Protein AF-A0A1J5FKC4-F1 (afdb_monomer_lite)

Secondary structure (DSSP, 8-state):
---------------------------------------------------------HHHHHHHHHHHHHHHHHHHHHHHHHHHHHHHHHHHHHHHHHHHHHHHHHHHHHHHTTS--PPPPPPSSPPPPTTS-HHHHHHHHHHHHHHHHHHHHHHHHHHHHH-

Radius of gyration: 45.99 Å; chains: 1; bounding box: 84×51×132 Å

Sequence (163 aa):
MFVSSYNTYISTNSQNRGIKERSSERRRDSSFKSSPYLPQETPQNKSLNLPIDYVINSKSFGNKLEIDRQEQELQNHKEGELSKSKELTKEFKSNNTLKSAELAYKEGSSIFALLRKSHPAIDQTPTIDKNLPNETQELQEQNMRHIMVNTYLSNDKYYQITA

pLDDT: mean 70.66, std 18.17, range [36.75, 94.56]

Structure (mmCIF, N/CA/C/O backbone):
data_AF-A0A1J5FKC4-F1
#
_entry.id   AF-A0A1J5FKC4-F1
#
loop_
_atom_site.group_PDB
_atom_site.id
_atom_site.type_symbol
_atom_site.label_atom_id
_atom_site.label_alt_id
_atom_site.label_comp_id
_atom_site.label_asym_id
_atom_site.label_entity_id
_atom_site.label_seq_id
_atom_site.pdbx_PDB_ins_code
_atom_site.Cartn_x
_atom_site.Cartn_y
_atom_site.Cartn_z
_atom_site.occupancy
_atom_site.B_iso_or_equiv
_atom_site.auth_seq_id
_atom_site.auth_comp_id
_atom_site.auth_asym_id
_atom_site.auth_atom_id
_atom_site.pdbx_PDB_model_num
ATOM 1 N N . MET A 1 1 ? -50.634 4.724 43.809 1.00 45.69 1 MET A N 1
ATOM 2 C CA . MET A 1 1 ? -49.499 5.010 42.906 1.00 45.69 1 MET A CA 1
ATOM 3 C C . MET A 1 1 ? -48.524 5.882 43.671 1.00 45.69 1 MET A C 1
ATOM 5 O O . MET A 1 1 ? -48.901 6.986 44.033 1.00 45.69 1 MET A O 1
ATOM 9 N N . PHE A 1 2 ? -47.333 5.376 43.988 1.00 50.00 2 PHE A N 1
ATOM 10 C CA . PHE A 1 2 ? -46.294 6.151 44.668 1.00 50.00 2 PHE A CA 1
ATOM 11 C C . PHE A 1 2 ? -45.194 6.456 43.655 1.00 50.00 2 PHE A C 1
ATOM 13 O O . PHE A 1 2 ? -44.599 5.539 43.096 1.00 50.00 2 PHE A O 1
ATOM 20 N N . VAL A 1 3 ? -44.985 7.742 43.375 1.00 48.97 3 VAL A N 1
ATOM 21 C CA . VAL A 1 3 ? -43.899 8.230 42.523 1.00 48.97 3 VAL A CA 1
ATOM 22 C C . VAL A 1 3 ? -42.784 8.679 43.457 1.00 48.97 3 VAL A C 1
ATOM 24 O O . VAL A 1 3 ? -42.896 9.717 44.103 1.00 48.97 3 VAL A O 1
ATOM 27 N N . SER A 1 4 ? -41.729 7.876 43.564 1.00 56.59 4 SER A N 1
ATOM 28 C CA . SER A 1 4 ? -40.522 8.249 44.302 1.00 56.59 4 SER A CA 1
ATOM 29 C C . SER A 1 4 ? -39.570 8.974 43.356 1.00 56.59 4 SER A C 1
ATOM 31 O O . SER A 1 4 ? -38.919 8.351 42.520 1.00 56.59 4 SER A O 1
ATOM 33 N N . SER A 1 5 ? -39.497 10.298 43.465 1.00 58.12 5 SER A N 1
ATOM 34 C CA . SER A 1 5 ? -38.466 11.101 42.807 1.00 58.12 5 SER A CA 1
ATOM 35 C C . SER A 1 5 ? -37.174 11.036 43.624 1.00 58.12 5 SER A C 1
ATOM 37 O O . SER A 1 5 ? -37.123 11.540 44.747 1.00 58.12 5 SER A O 1
ATOM 39 N N . TYR A 1 6 ? -36.125 10.424 43.076 1.00 63.53 6 TYR A N 1
ATOM 40 C CA . TYR A 1 6 ? -34.784 10.510 43.651 1.00 63.53 6 TYR A CA 1
ATOM 41 C C . TYR A 1 6 ? -34.194 11.891 43.342 1.00 63.53 6 TYR A C 1
ATOM 43 O O . TYR A 1 6 ? -34.038 12.257 42.179 1.00 63.53 6 TYR A O 1
ATOM 51 N N . ASN A 1 7 ? -33.858 12.654 44.383 1.00 56.59 7 ASN A N 1
ATOM 52 C CA . ASN A 1 7 ? -33.065 13.873 44.246 1.00 56.59 7 ASN A CA 1
ATOM 53 C C . ASN A 1 7 ? -31.602 13.481 44.008 1.00 56.59 7 ASN A C 1
ATOM 55 O O . ASN A 1 7 ? -30.899 13.075 44.932 1.00 56.59 7 ASN A O 1
ATOM 59 N N . THR A 1 8 ? -31.133 13.592 42.768 1.00 58.38 8 THR A N 1
ATOM 60 C CA . THR A 1 8 ? -29.708 13.481 42.446 1.00 58.38 8 THR A CA 1
ATOM 61 C C . THR A 1 8 ? -29.012 14.775 42.862 1.00 58.38 8 THR A C 1
ATOM 63 O O . THR A 1 8 ? -29.205 15.822 42.245 1.00 58.38 8 THR A O 1
ATOM 66 N N . TYR A 1 9 ? -28.186 14.721 43.907 1.00 56.78 9 TYR A N 1
ATOM 67 C CA . TYR A 1 9 ? -27.270 15.814 44.228 1.00 56.78 9 TYR A CA 1
ATOM 68 C C . TYR A 1 9 ? -26.179 15.876 43.154 1.00 56.78 9 TYR A C 1
ATOM 70 O O . TYR A 1 9 ? -25.278 15.039 43.117 1.00 56.78 9 TYR A O 1
ATOM 78 N N . ILE A 1 10 ? -26.258 16.863 42.262 1.00 50.69 10 ILE A N 1
ATOM 79 C CA . ILE A 1 10 ? -25.180 17.161 41.317 1.00 50.69 10 ILE A CA 1
ATOM 80 C C . ILE A 1 10 ? -24.142 18.010 42.059 1.00 50.69 10 ILE A C 1
ATOM 82 O O . ILE A 1 10 ? -24.330 19.206 42.262 1.00 50.69 10 ILE A O 1
ATOM 86 N N . SER A 1 11 ? -23.035 17.390 42.467 1.00 52.59 11 SER A N 1
ATOM 87 C CA . SER A 1 11 ? -21.836 18.115 42.898 1.00 52.59 11 SER A CA 1
ATOM 88 C C . SER A 1 11 ? -21.093 18.615 41.658 1.00 52.59 11 SER A C 1
ATOM 90 O O . SER A 1 11 ? -20.361 17.863 41.015 1.00 52.59 11 SER A O 1
ATOM 92 N N . THR A 1 12 ? -21.302 19.875 41.267 1.00 52.91 12 THR A N 1
ATOM 93 C CA . THR A 1 12 ? -20.472 20.516 40.239 1.00 52.91 12 THR A CA 1
ATOM 94 C C . THR A 1 12 ? -19.271 21.183 40.901 1.00 52.91 12 THR A C 1
ATOM 96 O O . THR A 1 12 ? -19.374 22.295 41.418 1.00 52.91 12 THR A O 1
ATOM 99 N N . ASN A 1 13 ? -18.112 20.522 40.862 1.00 47.94 13 ASN A N 1
ATOM 100 C CA . ASN A 1 13 ? -16.832 21.148 41.180 1.00 47.94 13 ASN A CA 1
ATOM 101 C C . ASN A 1 13 ? -16.460 22.129 40.052 1.00 47.94 13 ASN A C 1
ATOM 103 O O . ASN A 1 13 ? -15.802 21.768 39.077 1.00 47.94 13 ASN A O 1
ATOM 107 N N . SER A 1 14 ? -16.945 23.368 40.136 1.00 57.75 14 SER A N 1
ATOM 108 C CA . SER A 1 14 ? -16.627 24.431 39.183 1.00 57.75 14 SER A CA 1
ATOM 109 C C . SER A 1 14 ? -15.358 25.176 39.604 1.00 57.75 14 SER A C 1
ATOM 111 O O . SER A 1 14 ? -15.405 26.346 39.976 1.00 57.75 14 SER A O 1
ATOM 113 N N . GLN A 1 15 ? -14.210 24.508 39.521 1.00 55.91 15 GLN A N 1
ATOM 114 C CA . GLN A 1 15 ? -12.903 25.169 39.501 1.00 55.91 15 GLN A CA 1
ATOM 115 C C . GLN A 1 15 ? -12.105 24.710 38.281 1.00 55.91 15 GLN A C 1
ATOM 117 O O . GLN A 1 15 ? -11.160 23.941 38.385 1.00 55.91 15 GLN A O 1
ATOM 122 N N . ASN A 1 16 ? -12.515 25.176 37.099 1.00 50.19 16 ASN A N 1
ATOM 123 C CA . ASN A 1 16 ? -11.580 25.453 36.007 1.00 50.19 16 ASN A CA 1
ATOM 124 C C . ASN A 1 16 ? -12.265 26.263 34.896 1.00 50.19 16 ASN A C 1
ATOM 126 O O . ASN A 1 16 ? -12.658 25.755 33.848 1.00 50.19 16 ASN A O 1
ATOM 130 N N . ARG A 1 17 ? -12.424 27.564 35.144 1.00 46.72 17 ARG A N 1
ATOM 131 C CA . ARG A 1 17 ? -12.552 28.577 34.091 1.00 46.72 17 ARG A CA 1
ATOM 132 C C . ARG A 1 17 ? -11.505 29.644 34.377 1.00 46.72 17 ARG A C 1
ATOM 134 O O . ARG A 1 17 ? -11.716 30.510 35.213 1.00 46.72 17 ARG A O 1
ATOM 141 N N . GLY A 1 18 ? -10.363 29.525 33.710 1.00 42.44 18 GLY A N 1
ATOM 142 C CA . GLY A 1 18 ? -9.228 30.428 33.862 1.00 42.44 18 GLY A CA 1
ATOM 143 C C . GLY A 1 18 ? -8.202 30.198 32.759 1.00 42.44 18 GLY A C 1
ATOM 144 O O . GLY A 1 18 ? -7.307 29.380 32.902 1.00 42.44 18 GLY A O 1
ATOM 145 N N . ILE A 1 19 ? -8.451 30.850 31.625 1.00 43.03 19 ILE A N 1
ATOM 146 C CA . ILE A 1 19 ? -7.513 31.445 30.658 1.00 43.03 19 ILE A CA 1
ATOM 147 C C . ILE A 1 19 ? -6.058 30.924 30.704 1.00 43.03 19 ILE A C 1
ATOM 149 O O . ILE A 1 19 ? -5.313 31.154 31.652 1.00 43.03 19 ILE A O 1
ATOM 153 N N . LYS A 1 20 ? -5.633 30.301 29.596 1.00 45.84 20 LYS A N 1
ATOM 154 C CA . LYS A 1 20 ? -4.223 30.059 29.262 1.00 45.84 20 LYS A CA 1
ATOM 155 C C . LYS A 1 20 ? -3.523 31.390 28.975 1.00 45.84 20 LYS A C 1
ATOM 157 O O . LYS A 1 20 ? -3.691 31.904 27.877 1.00 45.84 20 LYS A O 1
ATOM 162 N N . GLU A 1 21 ? -2.659 31.856 29.873 1.00 41.91 21 GLU A N 1
ATOM 163 C CA . GLU A 1 21 ? -1.548 32.755 29.535 1.00 41.91 21 GLU A CA 1
ATOM 164 C C . GLU A 1 21 ? -0.287 32.441 30.367 1.00 41.91 21 GLU A C 1
ATOM 166 O O . GLU A 1 21 ? -0.307 32.405 31.591 1.00 41.91 21 GLU A O 1
ATOM 171 N N . ARG A 1 22 ? 0.792 32.160 29.624 1.00 37.22 22 ARG A N 1
ATOM 172 C CA . ARG A 1 22 ? 2.223 32.451 29.851 1.00 37.22 22 ARG A CA 1
ATOM 173 C C . ARG A 1 22 ? 2.850 32.318 31.258 1.00 37.22 22 ARG A C 1
ATOM 175 O O . ARG A 1 22 ? 2.669 33.144 32.136 1.00 37.22 22 ARG A O 1
ATOM 182 N N . SER A 1 23 ? 3.748 31.328 31.346 1.00 40.06 23 SER A N 1
ATOM 183 C CA . SER A 1 23 ? 5.121 31.382 31.898 1.00 40.06 23 SER A CA 1
ATOM 184 C C . SER A 1 23 ? 5.434 32.298 33.095 1.00 40.06 23 SER A C 1
ATOM 186 O O . SER A 1 23 ? 5.603 33.495 32.902 1.00 40.06 23 SER A O 1
ATOM 188 N N . SER A 1 24 ? 5.734 31.697 34.256 1.00 37.66 24 SER A N 1
ATOM 189 C CA . SER A 1 24 ? 7.036 31.811 34.956 1.00 37.66 24 SER A CA 1
ATOM 190 C C . SER A 1 24 ? 6.985 31.182 36.360 1.00 37.66 24 SER A C 1
ATOM 192 O O . SER A 1 24 ? 6.165 31.555 37.188 1.00 37.66 24 SER A O 1
ATOM 194 N N . GLU A 1 25 ? 7.879 30.220 36.595 1.00 39.28 25 GLU A N 1
ATOM 195 C CA . GLU A 1 25 ? 8.725 30.055 37.789 1.00 39.28 25 GLU A CA 1
ATOM 196 C C . GLU A 1 25 ? 8.258 30.618 39.157 1.00 39.28 25 GLU A C 1
ATOM 198 O O . GLU A 1 25 ? 8.293 31.821 39.393 1.00 39.28 25 GLU A O 1
ATOM 203 N N . ARG A 1 26 ? 8.001 29.734 40.134 1.00 36.75 26 ARG A N 1
ATOM 204 C CA . ARG A 1 26 ? 8.846 29.509 41.337 1.00 36.75 26 ARG A CA 1
ATOM 205 C C . ARG A 1 26 ? 8.079 28.788 42.449 1.00 36.75 26 ARG A C 1
ATOM 207 O O . ARG A 1 26 ? 6.966 29.139 42.822 1.00 36.75 26 ARG A O 1
ATOM 214 N N . ARG A 1 27 ? 8.765 27.787 43.002 1.00 43.53 27 ARG A N 1
ATOM 215 C CA . ARG A 1 27 ? 8.428 27.009 44.197 1.00 43.53 27 ARG A CA 1
ATOM 216 C C . ARG A 1 27 ? 8.131 27.915 45.396 1.00 43.53 27 ARG A C 1
ATOM 218 O O . ARG A 1 27 ? 8.957 28.773 45.703 1.00 43.53 27 ARG A O 1
ATOM 225 N N . ARG A 1 28 ? 7.054 27.623 46.131 1.00 41.88 28 ARG A N 1
ATOM 226 C CA . ARG A 1 28 ? 7.012 27.726 47.598 1.00 41.88 28 ARG A CA 1
ATOM 227 C C . ARG A 1 28 ? 6.131 26.630 48.177 1.00 41.88 28 ARG A C 1
ATOM 229 O O . ARG A 1 28 ? 5.028 26.378 47.703 1.00 41.88 28 ARG A O 1
ATOM 236 N N . ASP A 1 29 ? 6.691 26.003 49.195 1.00 42.78 29 ASP A N 1
ATOM 237 C CA . ASP A 1 29 ? 6.103 25.004 50.063 1.00 42.78 29 ASP A CA 1
ATOM 238 C C . ASP A 1 29 ? 4.786 25.476 50.685 1.00 42.78 29 ASP A C 1
ATOM 240 O O . ASP A 1 29 ? 4.687 26.592 51.192 1.00 42.78 29 ASP A O 1
ATOM 244 N N . SER A 1 30 ? 3.798 24.587 50.747 1.00 43.19 30 SER A N 1
ATOM 245 C CA . SER A 1 30 ? 2.912 24.528 51.909 1.00 43.19 30 SER A CA 1
ATOM 246 C C . SER A 1 30 ? 2.376 23.106 52.063 1.00 43.19 30 SER A C 1
ATOM 248 O O . SER A 1 30 ? 1.497 22.637 51.347 1.00 43.19 30 SER A O 1
ATOM 250 N N . SER A 1 31 ? 2.989 22.387 53.001 1.00 41.00 31 SER A N 1
ATOM 251 C CA . SER A 1 31 ? 2.487 21.130 53.540 1.00 41.00 31 SER A CA 1
ATOM 252 C C . SER A 1 31 ? 1.158 21.415 54.241 1.00 41.00 31 SER A C 1
ATOM 254 O O . SER A 1 31 ? 1.130 22.003 55.322 1.00 41.00 31 SER A O 1
ATOM 256 N N . PHE A 1 32 ? 0.047 21.038 53.610 1.00 40.28 32 PHE A N 1
ATOM 257 C CA . PHE A 1 32 ? -1.271 21.110 54.227 1.00 40.28 32 PHE A CA 1
ATOM 258 C C . PHE A 1 32 ? -1.418 19.920 55.185 1.00 40.28 32 PHE A C 1
ATOM 260 O O . PHE A 1 32 ? -1.787 18.816 54.791 1.00 40.28 32 PHE A O 1
ATOM 267 N N . LYS A 1 33 ? -1.057 20.125 56.456 1.00 49.72 33 LYS A N 1
ATOM 268 C CA . LYS A 1 33 ? -1.350 19.179 57.538 1.00 49.72 33 LYS A CA 1
ATOM 269 C C . LYS A 1 33 ? -2.826 19.305 57.917 1.00 49.72 33 LYS A C 1
ATOM 271 O O . LYS A 1 33 ? -3.186 20.185 58.690 1.00 49.72 33 LYS A O 1
ATOM 276 N N . SER A 1 34 ? -3.674 18.417 57.408 1.00 45.75 34 SER A N 1
ATOM 277 C CA . SER A 1 34 ? -5.025 18.219 57.938 1.00 45.75 34 SER A CA 1
ATOM 278 C C . SER A 1 34 ? -4.999 17.126 59.012 1.00 45.75 34 SER A C 1
ATOM 280 O O . SER A 1 34 ? -4.999 15.939 58.697 1.00 45.75 34 SER A O 1
ATOM 282 N N . SER A 1 35 ? -4.961 17.531 60.282 1.00 45.81 35 SER A N 1
ATOM 283 C CA . SER A 1 35 ? -5.442 16.710 61.402 1.00 45.81 35 SER A CA 1
ATOM 284 C C . SER A 1 35 ? -6.876 17.151 61.700 1.00 45.81 35 SER A C 1
ATOM 286 O O . SER A 1 35 ? -7.123 18.358 61.760 1.00 45.81 35 SER A O 1
ATOM 288 N N . PRO A 1 36 ? -7.825 16.209 61.820 1.00 46.38 36 PRO A N 1
ATOM 289 C CA . PRO A 1 36 ? -8.286 15.881 63.165 1.00 46.38 36 PRO A CA 1
ATOM 290 C C . PRO A 1 36 ? -8.590 14.383 63.303 1.00 46.38 36 PRO A C 1
ATOM 292 O O . PRO A 1 36 ? -9.627 13.901 62.855 1.00 46.38 36 PRO A O 1
ATOM 295 N N . TYR A 1 37 ? -7.707 13.641 63.967 1.00 44.06 37 TYR A N 1
ATOM 296 C CA . TYR A 1 37 ? -8.074 12.340 64.524 1.00 44.06 37 TYR A CA 1
ATOM 297 C C . TYR A 1 37 ? -8.560 12.584 65.957 1.00 44.06 37 TYR A C 1
ATOM 299 O O . TYR A 1 37 ? -7.749 12.773 66.861 1.00 44.06 37 TYR A O 1
ATOM 307 N N . LEU A 1 38 ? -9.878 12.649 66.166 1.00 52.62 38 LEU A N 1
ATOM 308 C CA . LEU A 1 38 ? -10.442 12.432 67.499 1.00 52.62 38 LEU A CA 1
ATOM 309 C C . LEU A 1 38 ? -10.427 10.918 67.757 1.00 52.62 38 LEU A C 1
ATOM 311 O O . LEU A 1 38 ? -11.022 10.181 66.968 1.00 52.62 38 LEU A O 1
ATOM 315 N N . PRO A 1 39 ? -9.804 10.421 68.837 1.00 47.44 39 PRO A N 1
ATOM 316 C CA . PRO A 1 39 ? -10.059 9.066 69.290 1.00 47.44 39 PRO A CA 1
ATOM 317 C C . PRO A 1 39 ? -11.485 9.023 69.843 1.00 47.44 39 PRO A C 1
ATOM 319 O O . PRO A 1 39 ? -11.813 9.680 70.828 1.00 47.44 39 PRO A O 1
ATOM 322 N N . GLN A 1 40 ? -12.344 8.264 69.176 1.00 45.00 40 GLN A N 1
ATOM 323 C CA . GLN A 1 40 ? -13.657 7.906 69.6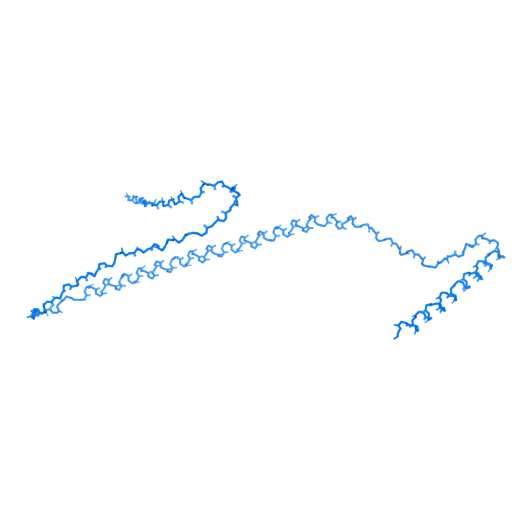82 1.00 45.00 40 GLN A CA 1
ATOM 324 C C . GLN A 1 40 ? -13.439 6.907 70.827 1.00 45.00 40 GLN A C 1
ATOM 326 O O . GLN A 1 40 ? -13.098 5.750 70.586 1.00 45.00 40 GLN A O 1
ATOM 331 N N . GLU A 1 41 ? -13.566 7.359 72.076 1.00 47.59 41 GLU A N 1
ATOM 332 C CA . GLU A 1 41 ? -13.595 6.456 73.226 1.00 47.59 41 GLU A CA 1
ATOM 333 C C . GLU A 1 41 ? -14.799 5.520 73.078 1.00 47.59 41 GLU A C 1
ATOM 335 O O . GLU A 1 41 ? -15.958 5.935 73.113 1.00 47.59 41 GLU A O 1
ATOM 340 N N . THR A 1 42 ? -14.531 4.234 72.873 1.00 50.59 42 THR A N 1
ATOM 341 C CA . THR A 1 42 ? -15.549 3.193 72.987 1.00 50.59 42 THR A CA 1
ATOM 342 C C . THR A 1 42 ? -15.938 3.066 74.460 1.00 50.59 42 THR A C 1
ATOM 344 O O . THR A 1 42 ? -15.043 2.828 75.279 1.00 50.59 42 THR A O 1
ATOM 347 N N . PRO A 1 43 ? -17.223 3.159 74.842 1.00 47.31 43 PRO A N 1
ATOM 348 C CA . PRO A 1 43 ? -17.609 2.848 76.207 1.00 47.31 43 PRO A CA 1
ATOM 349 C C . PRO A 1 43 ? -17.326 1.365 76.466 1.00 47.31 43 PRO A C 1
ATOM 351 O O . PRO A 1 43 ? -17.885 0.482 75.812 1.00 47.31 43 PRO A O 1
ATOM 354 N N . GLN A 1 44 ? -16.436 1.085 77.420 1.00 46.47 44 GLN A N 1
ATOM 355 C CA . GLN A 1 44 ? -16.293 -0.250 77.985 1.00 46.47 44 GLN A CA 1
ATOM 356 C C . GLN A 1 44 ? -17.607 -0.613 78.681 1.00 46.47 44 GLN A C 1
ATOM 358 O O . GLN A 1 44 ? -17.906 -0.146 79.782 1.00 46.47 44 GLN A O 1
ATOM 363 N N . ASN A 1 45 ? -18.408 -1.443 78.020 1.00 45.66 45 ASN A N 1
ATOM 364 C CA . ASN A 1 45 ? -19.586 -2.045 78.619 1.00 45.66 45 ASN A CA 1
ATOM 365 C C . ASN A 1 45 ? -19.133 -2.959 79.760 1.00 45.66 45 ASN A C 1
ATOM 367 O O . ASN A 1 45 ? -18.547 -4.017 79.533 1.00 45.66 45 ASN A O 1
ATOM 371 N N . LYS A 1 46 ? -19.410 -2.547 81.000 1.00 49.97 46 LYS A N 1
ATOM 372 C CA . LYS A 1 46 ? -19.367 -3.434 82.163 1.00 49.97 46 LYS A CA 1
ATOM 373 C C . LYS A 1 46 ? -20.297 -4.613 81.873 1.00 49.97 46 LYS A C 1
ATOM 375 O O . LYS A 1 46 ? -21.499 -4.413 81.703 1.00 49.97 46 LYS A O 1
ATOM 380 N N . SER A 1 47 ? -19.755 -5.827 81.810 1.00 54.28 47 SER A N 1
ATOM 381 C CA . SER A 1 47 ? -20.545 -7.049 81.679 1.00 54.28 47 SER A CA 1
ATOM 382 C C . SER A 1 47 ? -21.299 -7.305 82.985 1.00 54.28 47 SER A C 1
ATOM 384 O O . SER A 1 47 ? -20.816 -7.988 83.888 1.00 54.28 47 SER A O 1
ATOM 386 N N . LEU A 1 48 ? -22.485 -6.715 83.103 1.00 57.12 48 LEU A N 1
ATOM 387 C CA . LEU A 1 48 ? -23.505 -7.188 84.027 1.00 57.12 48 LEU A CA 1
ATOM 388 C C . LEU A 1 48 ? -23.923 -8.585 83.552 1.00 57.12 48 LEU A C 1
ATOM 390 O O . LEU A 1 48 ? -24.551 -8.723 82.504 1.00 57.12 48 LEU A O 1
ATOM 394 N N . ASN A 1 49 ? -23.532 -9.609 84.314 1.00 60.28 49 ASN A N 1
ATOM 395 C CA . ASN A 1 49 ? -24.030 -10.980 84.196 1.00 60.28 49 ASN A CA 1
ATOM 396 C C . ASN A 1 49 ? -25.526 -10.994 84.535 1.00 60.28 49 ASN A C 1
ATOM 398 O O . ASN A 1 49 ? -25.929 -11.298 85.655 1.00 60.28 49 ASN A O 1
ATOM 402 N N . LEU A 1 50 ? -26.349 -10.615 83.566 1.00 57.22 50 LEU A N 1
ATOM 403 C CA . LEU A 1 50 ? -27.768 -10.926 83.557 1.00 57.22 50 LEU A CA 1
ATOM 404 C C . LEU A 1 50 ? -27.923 -12.271 82.836 1.00 57.22 50 LEU A C 1
ATOM 406 O O . LEU A 1 50 ? -27.229 -12.491 81.839 1.00 57.22 50 LEU A O 1
ATOM 410 N N . PRO A 1 51 ? -28.789 -13.182 83.312 1.00 53.25 51 PRO A N 1
ATOM 411 C CA . PRO A 1 51 ? -29.106 -14.388 82.568 1.00 53.25 51 PRO A CA 1
ATOM 412 C C . PRO A 1 51 ? -29.800 -13.953 81.274 1.00 53.25 51 PRO A C 1
ATOM 414 O O . PRO A 1 51 ? -30.953 -13.531 81.275 1.00 53.25 51 PRO A O 1
ATOM 417 N N . ILE A 1 52 ? -29.049 -13.954 80.175 1.00 53.44 52 ILE A N 1
ATOM 418 C CA . ILE A 1 52 ? -29.583 -13.695 78.843 1.00 53.44 52 ILE A CA 1
ATOM 419 C C . ILE A 1 52 ? -30.402 -14.934 78.486 1.00 53.44 52 ILE A C 1
ATOM 421 O O . ILE A 1 52 ? -29.842 -15.978 78.157 1.00 53.44 52 ILE A O 1
ATOM 425 N N . ASP A 1 53 ? -31.725 -14.834 78.587 1.00 52.12 53 ASP A N 1
ATOM 426 C CA . ASP A 1 53 ? -32.630 -15.850 78.059 1.00 52.12 53 ASP A CA 1
ATOM 427 C C . ASP A 1 53 ? -32.483 -15.894 76.529 1.00 52.12 53 ASP A C 1
ATOM 429 O O . ASP A 1 53 ? -32.928 -15.005 75.800 1.00 52.12 53 ASP A O 1
ATOM 433 N N . TYR A 1 54 ? -31.827 -16.944 76.028 1.00 56.34 54 TYR A N 1
ATOM 434 C CA . TYR A 1 54 ? -31.525 -17.202 74.613 1.00 56.34 54 TYR A CA 1
ATOM 435 C C . TYR A 1 54 ? -32.761 -17.578 73.768 1.00 56.34 54 TYR A C 1
ATOM 437 O O . TYR A 1 54 ? -32.712 -18.497 72.954 1.00 56.34 54 TYR A O 1
ATOM 445 N N . VAL A 1 55 ? -33.891 -16.888 73.924 1.00 55.81 55 VAL A N 1
ATOM 446 C CA . VAL A 1 55 ? -35.143 -17.252 73.226 1.00 55.81 55 VAL A CA 1
ATOM 447 C C . VAL A 1 55 ? -35.397 -16.408 71.964 1.00 55.81 55 VAL A C 1
ATOM 449 O O . VAL A 1 55 ? -36.399 -16.582 71.276 1.00 55.81 55 VAL A O 1
ATOM 452 N N . ILE A 1 56 ? -34.475 -15.529 71.561 1.00 53.56 56 ILE A N 1
ATOM 453 C CA . ILE A 1 56 ? -34.696 -14.615 70.426 1.00 53.56 56 ILE A CA 1
ATOM 454 C C . ILE A 1 56 ? -33.560 -14.726 69.401 1.00 53.56 56 ILE A C 1
ATOM 456 O O . ILE A 1 56 ? -32.644 -13.912 69.406 1.00 53.56 56 ILE A O 1
ATOM 460 N N . ASN A 1 57 ? -33.596 -15.715 68.496 1.00 54.06 57 ASN A N 1
ATOM 461 C CA . ASN A 1 57 ? -32.757 -15.643 67.281 1.00 54.06 57 ASN A CA 1
ATOM 462 C C . ASN A 1 57 ? -33.269 -16.406 66.037 1.00 54.06 57 ASN A C 1
ATOM 464 O O . ASN A 1 57 ? -32.615 -16.389 64.998 1.00 54.06 57 ASN A O 1
ATOM 468 N N . SER A 1 58 ? -34.430 -17.070 66.076 1.00 59.00 58 SER A N 1
ATOM 469 C CA . SER A 1 58 ? -34.927 -17.800 64.893 1.00 59.00 58 SER A CA 1
ATOM 470 C C . SER A 1 58 ? -35.480 -16.873 63.800 1.00 59.00 58 SER A C 1
ATOM 472 O O . SER A 1 58 ? -35.335 -17.161 62.615 1.00 59.00 58 SER A O 1
ATOM 474 N N . LYS A 1 59 ? -36.067 -15.725 64.172 1.00 60.97 59 LYS A N 1
ATOM 475 C CA . LYS A 1 59 ? -36.643 -14.761 63.211 1.00 60.97 59 LYS A CA 1
ATOM 476 C C . LYS A 1 59 ? -35.594 -13.887 62.515 1.00 60.97 59 LYS A C 1
ATOM 478 O O . LYS A 1 59 ? -35.727 -13.594 61.333 1.00 60.97 59 LYS A O 1
ATOM 483 N N . SER A 1 60 ? -34.537 -13.495 63.219 1.00 64.88 60 SER A N 1
ATOM 484 C CA . SER A 1 60 ? -33.418 -12.704 62.679 1.00 64.88 60 SER A CA 1
ATOM 485 C C . SER A 1 60 ? -32.623 -13.467 61.619 1.00 64.88 60 SER A C 1
ATOM 487 O O . SER A 1 60 ? -32.197 -12.865 60.636 1.00 64.88 60 SER A O 1
ATOM 489 N N . PHE A 1 61 ? -32.470 -14.786 61.771 1.00 70.00 61 PHE A N 1
ATOM 490 C CA . PHE A 1 61 ? -31.819 -15.623 60.762 1.00 70.00 61 PHE A CA 1
ATOM 491 C C . PHE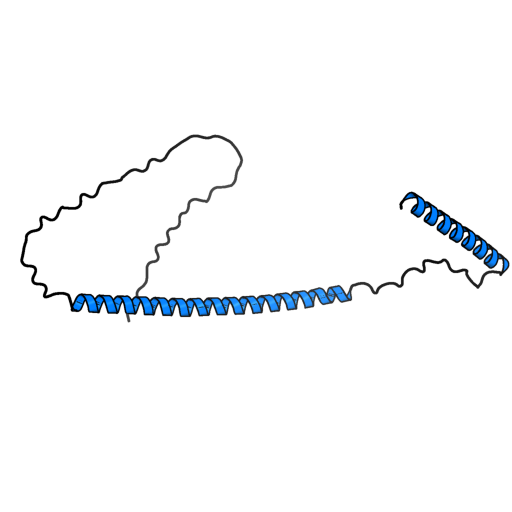 A 1 61 ? -32.639 -15.718 59.467 1.00 70.00 61 PHE A C 1
ATOM 493 O O . PHE A 1 61 ? -32.085 -15.552 58.384 1.00 70.00 61 PHE A O 1
ATOM 500 N N . GLY A 1 62 ? -33.962 -15.900 59.571 1.00 77.62 62 GLY A N 1
ATOM 501 C CA . GLY A 1 62 ? -34.857 -15.894 58.407 1.00 77.62 62 GLY A CA 1
ATOM 502 C C . GLY A 1 62 ? -34.854 -14.553 57.670 1.00 77.62 62 GLY A C 1
ATOM 503 O O . GLY A 1 62 ? -34.759 -14.522 56.447 1.00 77.62 62 GLY A O 1
ATOM 504 N N . ASN A 1 63 ? -34.855 -13.442 58.413 1.00 80.06 63 ASN A N 1
ATOM 505 C CA . ASN A 1 63 ? -34.765 -12.107 57.819 1.00 80.06 63 ASN A CA 1
ATOM 506 C C . ASN A 1 63 ? -33.439 -11.891 57.081 1.00 80.06 63 ASN A C 1
ATOM 508 O O . ASN A 1 63 ? -33.434 -11.301 56.007 1.00 80.06 63 ASN A O 1
ATOM 512 N N . LYS A 1 64 ? -32.320 -12.375 57.632 1.00 84.00 64 LYS A N 1
ATOM 513 C CA . LYS A 1 64 ? -31.017 -12.286 56.965 1.00 84.00 64 LYS A CA 1
ATOM 514 C C . LYS A 1 64 ? -30.989 -13.101 55.670 1.00 84.00 64 LYS A C 1
ATOM 516 O O . LYS A 1 64 ? -30.537 -12.595 54.653 1.00 84.00 64 LYS A O 1
ATOM 521 N N . LEU A 1 65 ? -31.530 -14.319 55.699 1.00 83.69 65 LEU A N 1
ATOM 522 C CA . LEU A 1 65 ? -31.603 -15.182 54.521 1.00 83.69 65 LEU A CA 1
ATOM 523 C C . LEU A 1 65 ? -32.432 -14.547 53.392 1.00 83.69 65 LEU A C 1
ATOM 525 O O . LEU A 1 65 ? -32.041 -14.619 52.231 1.00 83.69 65 LEU A O 1
ATOM 529 N N . GLU A 1 66 ? -33.553 -13.903 53.725 1.00 85.56 66 GLU A N 1
ATOM 530 C CA . GLU A 1 66 ? -34.395 -13.241 52.722 1.00 85.56 66 GLU A CA 1
ATOM 531 C C . GLU A 1 66 ? -33.720 -11.992 52.132 1.00 85.56 66 GLU A C 1
ATOM 533 O O . GLU A 1 66 ? -33.853 -11.733 50.937 1.00 85.56 66 GLU A O 1
ATOM 538 N N . ILE A 1 67 ? -32.952 -11.245 52.936 1.00 84.81 67 ILE A N 1
ATOM 539 C CA . ILE A 1 67 ? -32.147 -10.110 52.454 1.00 84.81 67 ILE A CA 1
ATOM 540 C C . ILE A 1 67 ? -31.061 -10.598 51.487 1.00 84.81 67 ILE A C 1
ATOM 542 O O . ILE A 1 67 ? -30.962 -10.074 50.379 1.00 84.81 67 ILE A O 1
ATOM 546 N N . ASP A 1 68 ? -30.314 -11.642 51.856 1.00 86.75 68 ASP A N 1
ATOM 547 C CA . ASP A 1 68 ? -29.268 -12.221 51.003 1.00 86.75 68 ASP A CA 1
ATOM 548 C C . ASP A 1 68 ? -29.863 -12.735 49.670 1.00 86.75 68 ASP A C 1
ATOM 550 O O . ASP A 1 68 ? -29.282 -12.542 48.598 1.00 86.75 68 ASP A O 1
ATOM 554 N N . ARG A 1 69 ? -31.070 -13.324 49.714 1.00 85.62 69 ARG A N 1
ATOM 555 C CA . ARG A 1 69 ? -31.823 -13.776 48.529 1.00 85.62 69 ARG A CA 1
ATOM 556 C C . ARG A 1 69 ? -32.191 -12.611 47.604 1.00 85.62 69 ARG A C 1
ATOM 558 O O . ARG A 1 69 ? -31.984 -12.705 46.395 1.00 85.62 69 ARG A O 1
ATOM 565 N N . GLN A 1 70 ? -32.698 -11.508 48.158 1.00 82.81 70 GLN A N 1
ATOM 566 C CA . GLN A 1 70 ? -33.058 -10.313 47.384 1.00 82.81 70 GLN A CA 1
ATOM 567 C C . GLN A 1 70 ? -31.834 -9.623 46.769 1.00 82.81 70 GLN A C 1
ATOM 569 O O . GLN A 1 70 ? -31.897 -9.164 45.627 1.00 82.81 70 GLN A O 1
ATOM 574 N N . GLU A 1 71 ? -30.705 -9.569 47.481 1.00 81.81 71 GLU A N 1
ATOM 575 C CA . GLU A 1 71 ? -29.460 -9.014 46.942 1.00 81.81 71 GLU A CA 1
ATOM 576 C C . GLU A 1 71 ? -28.929 -9.836 45.760 1.00 81.81 71 GLU A C 1
ATOM 578 O O . GLU A 1 71 ? -28.530 -9.259 44.743 1.00 81.81 71 GLU A O 1
ATOM 583 N N . GLN A 1 72 ? -28.996 -11.169 45.847 1.00 80.81 72 GLN A N 1
ATOM 584 C CA . GLN A 1 72 ? -28.641 -12.059 44.739 1.00 80.81 72 GLN A CA 1
ATOM 585 C C . GLN A 1 72 ? -29.559 -11.877 43.524 1.00 80.81 72 GLN A C 1
ATOM 587 O O . GLN A 1 72 ? -29.074 -11.788 42.396 1.00 80.81 72 GLN A O 1
ATOM 592 N N . GLU A 1 73 ? -30.876 -11.780 43.727 1.00 78.00 73 GLU A N 1
ATOM 593 C CA . GLU A 1 73 ? -31.836 -11.534 42.641 1.00 78.00 73 GLU A CA 1
ATOM 594 C C . GLU A 1 73 ? -31.569 -10.190 41.942 1.00 78.00 73 GLU A C 1
ATOM 596 O O . GLU A 1 73 ? -31.564 -10.119 40.709 1.00 78.00 73 GLU A O 1
ATOM 601 N N . LEU A 1 74 ? -31.259 -9.137 42.707 1.00 72.38 74 LEU A N 1
ATOM 602 C CA . LEU A 1 74 ? -30.907 -7.818 42.172 1.00 72.38 74 LEU A CA 1
ATOM 603 C C . LEU A 1 74 ? -29.579 -7.820 41.403 1.00 72.38 74 LEU A C 1
ATOM 605 O O . LEU A 1 74 ? -29.468 -7.130 40.385 1.00 72.38 74 LEU A O 1
ATOM 609 N N . GLN A 1 75 ? -28.571 -8.568 41.861 1.00 72.00 75 GLN A N 1
ATOM 610 C CA . GLN A 1 75 ? -27.305 -8.723 41.136 1.00 72.00 75 GLN A CA 1
ATOM 611 C C . GLN A 1 75 ? -27.502 -9.486 39.824 1.00 72.00 75 GLN A C 1
ATOM 613 O O . GLN A 1 75 ? -27.093 -8.993 38.774 1.00 72.00 75 GLN A O 1
ATOM 618 N N . ASN A 1 76 ? -28.216 -10.613 39.856 1.00 69.12 76 ASN A N 1
ATOM 619 C CA . ASN A 1 76 ? -28.496 -11.422 38.668 1.00 69.12 76 ASN A CA 1
ATOM 620 C C . ASN A 1 76 ? -29.293 -10.639 37.610 1.00 69.12 76 ASN A C 1
ATOM 622 O O . ASN A 1 76 ? -28.997 -10.721 36.416 1.00 69.12 76 ASN A O 1
ATOM 626 N N . HIS A 1 77 ? -30.267 -9.822 38.031 1.00 65.62 77 HIS A N 1
ATOM 627 C CA . HIS A 1 77 ? -31.006 -8.941 37.121 1.00 65.62 77 HIS A CA 1
ATOM 628 C C . HIS A 1 77 ? -30.116 -7.858 36.500 1.00 65.62 77 HIS A C 1
ATOM 630 O O . HIS A 1 77 ? -30.161 -7.646 35.285 1.00 65.62 77 HIS A O 1
ATOM 636 N N . LYS A 1 78 ? -29.262 -7.206 37.301 1.00 62.88 78 LYS A N 1
ATOM 637 C CA . LYS A 1 78 ? -28.326 -6.187 36.800 1.00 62.88 78 LYS A CA 1
ATOM 638 C C . LYS A 1 78 ? -27.303 -6.775 35.834 1.00 62.88 78 LYS A C 1
ATOM 640 O O . LYS A 1 78 ? -27.009 -6.151 34.818 1.00 62.88 78 LYS A O 1
ATOM 645 N N . GLU A 1 79 ? -26.781 -7.967 36.101 1.00 63.47 79 GLU A N 1
ATOM 646 C CA . GLU A 1 79 ? -25.848 -8.646 35.197 1.00 63.47 79 GLU A CA 1
ATOM 647 C C . GLU A 1 79 ? -26.523 -9.097 33.896 1.00 63.47 79 GLU A C 1
ATOM 649 O O . GLU A 1 79 ? -25.942 -8.945 32.817 1.00 63.47 79 GLU A O 1
ATOM 654 N N . GLY A 1 80 ? -27.771 -9.570 33.959 1.00 69.31 80 GLY A N 1
ATOM 655 C CA . GLY A 1 80 ? -28.570 -9.928 32.784 1.00 69.31 80 GLY A CA 1
ATOM 656 C C . GLY A 1 80 ? -28.887 -8.738 31.867 1.00 69.31 80 GLY A C 1
ATOM 657 O O . GLY A 1 80 ? -28.829 -8.854 30.644 1.00 69.31 80 GLY A O 1
ATOM 658 N N . GLU A 1 81 ? -29.186 -7.567 32.426 1.00 69.12 81 GLU A N 1
ATOM 659 C CA . GLU A 1 81 ? -29.431 -6.347 31.641 1.00 69.12 81 GLU A CA 1
ATOM 660 C C . GLU A 1 81 ? -28.130 -5.709 31.128 1.00 69.12 81 GLU A C 1
ATOM 662 O O . GLU A 1 81 ? -28.051 -5.232 29.987 1.00 69.12 81 GLU A O 1
ATOM 667 N N . LEU A 1 82 ? -27.064 -5.749 31.933 1.00 66.69 82 LEU A N 1
ATOM 668 C CA . LEU A 1 82 ? -25.752 -5.239 31.544 1.00 66.69 82 LEU A CA 1
ATOM 669 C C . LEU A 1 82 ? -25.098 -6.110 30.458 1.00 66.69 82 LEU A C 1
ATOM 671 O O . LEU A 1 82 ? -24.415 -5.590 29.577 1.00 66.69 82 LEU A O 1
ATOM 675 N N . SER A 1 83 ? -25.309 -7.427 30.485 1.00 72.56 83 SER A N 1
ATOM 676 C CA . SER A 1 83 ? -24.832 -8.342 29.439 1.00 72.56 83 SER A CA 1
ATOM 677 C C . SER A 1 83 ? -25.571 -8.126 28.119 1.00 72.56 83 SER A C 1
ATOM 679 O O . SER A 1 83 ? -24.914 -7.921 27.098 1.00 72.56 83 SER A O 1
ATOM 681 N N . LYS A 1 84 ? -26.907 -8.032 28.141 1.00 77.00 84 LYS A N 1
ATOM 682 C CA . LYS A 1 84 ? -27.714 -7.711 26.949 1.00 77.00 84 LYS A CA 1
ATOM 683 C C . LYS A 1 84 ? -27.316 -6.374 26.326 1.00 77.00 84 LYS A C 1
ATOM 685 O O . LYS A 1 84 ? -27.102 -6.291 25.121 1.00 77.00 84 LYS A O 1
ATOM 690 N N . SER A 1 85 ? -27.151 -5.322 27.128 1.00 76.19 85 SER A N 1
ATOM 691 C CA . SER A 1 85 ? -26.735 -4.009 26.608 1.00 76.19 85 SER A CA 1
ATOM 692 C C . SER A 1 85 ? -25.318 -4.021 26.018 1.00 76.19 85 SER A C 1
ATOM 694 O O . SER A 1 85 ? -25.079 -3.392 24.982 1.00 76.19 85 SER A O 1
ATOM 696 N N . LYS A 1 86 ? -24.381 -4.777 26.607 1.00 79.38 86 LYS A N 1
ATOM 697 C CA . LYS A 1 86 ? -23.044 -4.998 26.030 1.00 79.38 86 LYS A CA 1
ATOM 698 C C . LYS A 1 86 ? -23.111 -5.736 24.691 1.00 79.38 86 LYS A C 1
ATOM 700 O O . LYS A 1 86 ? -22.395 -5.354 23.766 1.00 79.38 86 LYS A O 1
ATOM 705 N N . GLU A 1 87 ? -23.965 -6.747 24.576 1.00 83.06 87 GLU A N 1
ATOM 706 C CA . GLU A 1 87 ? -24.164 -7.518 23.344 1.00 83.06 87 GLU A CA 1
ATOM 707 C C . GLU A 1 87 ? -24.768 -6.655 22.227 1.00 83.06 87 GLU A C 1
ATOM 709 O O . GLU A 1 87 ? -24.177 -6.550 21.153 1.00 83.06 87 GLU A O 1
ATOM 714 N N . LEU A 1 88 ? -25.834 -5.900 22.519 1.00 81.06 88 LEU A N 1
ATOM 715 C CA . LEU A 1 88 ? -26.415 -4.906 21.606 1.00 81.06 88 LEU A CA 1
ATOM 716 C C . LEU A 1 88 ? -25.394 -3.849 21.155 1.00 81.06 88 LEU A C 1
ATOM 718 O O 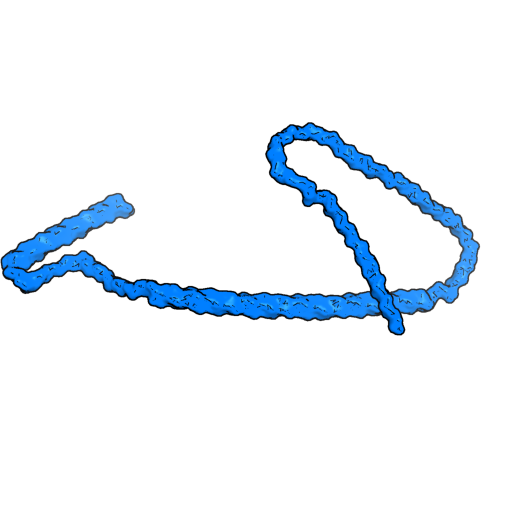. LEU A 1 88 ? -25.350 -3.463 19.986 1.00 81.06 88 LEU A O 1
ATOM 722 N N . THR A 1 89 ? -24.533 -3.391 22.066 1.00 82.56 89 THR A N 1
ATOM 723 C CA . THR A 1 89 ? -23.470 -2.431 21.728 1.00 82.56 89 THR A CA 1
ATOM 724 C C . THR A 1 89 ? -22.434 -3.052 20.787 1.00 82.56 89 THR A C 1
ATOM 726 O O . THR A 1 89 ? -21.909 -2.368 19.904 1.00 82.56 89 THR A O 1
ATOM 729 N N . LYS A 1 90 ? -22.123 -4.341 20.960 1.00 87.19 90 LYS A N 1
ATOM 730 C CA . LYS A 1 90 ? -21.183 -5.078 20.107 1.00 87.19 90 LYS A CA 1
ATOM 731 C C . LYS A 1 90 ? -21.752 -5.277 18.699 1.00 87.19 90 LYS A C 1
ATOM 733 O O . LYS A 1 90 ? -21.057 -4.958 17.739 1.00 87.19 90 LYS A O 1
ATOM 738 N N . GLU A 1 91 ? -23.010 -5.700 18.600 1.00 88.62 91 GLU A N 1
ATOM 739 C CA . GLU A 1 91 ? -23.787 -5.835 17.356 1.00 88.62 91 GLU A CA 1
ATOM 740 C C . GLU A 1 91 ? -23.868 -4.512 16.574 1.00 88.62 91 GLU A C 1
ATOM 742 O O . GLU A 1 91 ? -23.633 -4.450 15.366 1.00 88.62 91 GLU A O 1
ATOM 747 N N . PHE A 1 92 ? -24.160 -3.405 17.264 1.00 90.62 92 PHE A N 1
ATOM 748 C CA . PHE A 1 92 ? -24.207 -2.089 16.628 1.00 90.62 92 PHE A CA 1
ATOM 749 C C . PHE A 1 92 ? -22.836 -1.675 16.082 1.00 90.62 92 PHE A C 1
ATOM 751 O O . PHE A 1 92 ? -22.733 -1.185 14.955 1.00 90.62 92 PHE A O 1
ATOM 758 N N . LYS A 1 93 ? -21.766 -1.900 16.859 1.00 89.69 93 LYS A N 1
ATOM 759 C CA . LYS A 1 93 ? -20.397 -1.606 16.420 1.00 89.69 93 LYS A CA 1
ATOM 760 C C . LYS A 1 93 ? -20.013 -2.427 15.193 1.00 89.69 93 LYS A C 1
ATOM 762 O O . LYS A 1 93 ? -19.509 -1.835 14.243 1.00 89.69 93 LYS A O 1
ATOM 767 N N . SER A 1 94 ? -20.278 -3.736 15.174 1.00 91.06 94 SER A N 1
ATOM 768 C CA . SER A 1 94 ? -19.964 -4.582 14.013 1.00 91.06 94 SER A CA 1
ATOM 769 C C . SER A 1 94 ? -20.726 -4.138 12.764 1.00 91.06 94 SER A C 1
ATOM 771 O O . SER A 1 94 ? -20.123 -3.955 11.705 1.00 91.06 94 SER A O 1
ATOM 773 N N . ASN A 1 95 ? -22.024 -3.855 12.891 1.00 90.75 95 ASN A N 1
ATOM 774 C CA . ASN A 1 95 ? -22.835 -3.370 11.774 1.00 90.75 95 ASN A CA 1
ATOM 775 C C . ASN A 1 95 ? -22.360 -2.009 11.251 1.00 90.75 95 ASN A C 1
ATOM 777 O O . ASN A 1 95 ? -22.326 -1.786 10.040 1.00 90.75 95 ASN A O 1
ATOM 781 N N . ASN A 1 96 ? -21.943 -1.105 12.141 1.00 92.81 96 ASN A N 1
ATOM 782 C CA . ASN A 1 96 ? -21.397 0.181 11.727 1.00 92.81 96 ASN A CA 1
ATOM 783 C C . ASN A 1 96 ? -20.051 0.017 11.004 1.00 92.81 96 ASN A C 1
ATOM 785 O O . ASN A 1 96 ? -19.847 0.622 9.958 1.00 92.81 96 ASN A O 1
ATOM 789 N N . THR A 1 97 ? -19.164 -0.856 11.500 1.00 92.56 97 THR A N 1
ATOM 790 C CA . THR A 1 97 ? -17.882 -1.130 10.829 1.00 92.56 97 THR A CA 1
ATOM 791 C C . THR A 1 97 ? -18.064 -1.714 9.430 1.00 92.56 97 THR A C 1
ATOM 793 O O . THR A 1 97 ? -17.352 -1.307 8.515 1.00 92.56 97 THR A O 1
ATOM 796 N N . LEU A 1 98 ? -19.047 -2.601 9.236 1.00 93.69 98 LEU A N 1
ATOM 797 C CA . LEU A 1 98 ? -19.372 -3.151 7.918 1.00 93.69 98 LEU A CA 1
ATOM 798 C C . LEU A 1 98 ? -19.868 -2.066 6.959 1.00 93.69 98 LEU A C 1
ATOM 800 O O . LEU A 1 98 ? -19.369 -1.980 5.841 1.00 93.69 98 LEU A O 1
ATOM 804 N N . LYS A 1 99 ? -20.776 -1.190 7.407 1.00 94.25 99 LYS A N 1
ATOM 805 C CA . LYS A 1 99 ? -21.254 -0.059 6.592 1.00 94.25 99 LYS A CA 1
ATOM 806 C C . LYS A 1 99 ? -20.135 0.913 6.227 1.00 94.25 99 LYS A C 1
ATOM 808 O O . LYS A 1 99 ? -20.069 1.375 5.092 1.00 94.25 99 LYS A O 1
ATOM 813 N N . SER A 1 100 ? -19.245 1.225 7.170 1.00 92.56 100 SER A N 1
ATOM 814 C CA . SER A 1 100 ? -18.085 2.078 6.896 1.00 92.56 100 SER A CA 1
ATOM 815 C C . SER A 1 100 ? -17.135 1.438 5.883 1.00 92.56 100 SER A C 1
ATOM 817 O O . SER A 1 100 ? -16.647 2.131 4.994 1.00 92.56 100 SER A O 1
ATOM 819 N N . ALA A 1 101 ? -16.902 0.125 5.978 1.00 90.62 101 ALA A N 1
ATOM 820 C CA . ALA A 1 101 ? -16.092 -0.600 5.005 1.00 90.62 101 ALA A CA 1
ATOM 821 C C . ALA A 1 101 ? -16.745 -0.595 3.614 1.00 90.62 101 ALA A C 1
ATOM 823 O O . ALA A 1 101 ? -16.076 -0.286 2.634 1.00 90.62 101 ALA A O 1
ATOM 824 N N . GLU A 1 102 ? -18.048 -0.874 3.523 1.00 93.50 102 GLU A N 1
ATOM 825 C CA . GLU A 1 102 ? -18.805 -0.835 2.266 1.00 93.50 102 GLU A CA 1
ATOM 826 C C . GLU A 1 102 ? -18.686 0.531 1.575 1.00 93.50 102 GLU A C 1
ATOM 828 O O . GLU A 1 102 ? -18.373 0.597 0.385 1.00 93.50 102 GLU A O 1
ATOM 833 N N . LEU A 1 103 ? -18.865 1.623 2.328 1.00 92.50 103 LEU A N 1
ATOM 834 C CA . LEU A 1 103 ? -18.694 2.984 1.816 1.00 92.50 103 LEU A CA 1
ATOM 835 C C . LEU A 1 103 ? -17.267 3.231 1.317 1.00 92.50 103 LEU A C 1
ATOM 837 O O . LEU A 1 103 ? -17.097 3.703 0.195 1.00 92.50 103 LEU A O 1
ATOM 841 N N . ALA A 1 104 ? -16.250 2.849 2.094 1.00 88.12 104 ALA A N 1
ATOM 842 C CA . ALA A 1 104 ? -14.851 3.027 1.712 1.00 88.12 104 ALA A CA 1
ATOM 843 C C . ALA A 1 104 ? -14.490 2.257 0.430 1.00 88.12 104 ALA A C 1
ATOM 845 O O . ALA A 1 104 ? -13.811 2.795 -0.445 1.00 88.12 104 ALA A O 1
ATOM 846 N N . TYR A 1 105 ? -14.972 1.018 0.277 1.00 86.56 105 TYR A N 1
ATOM 847 C CA . TYR A 1 105 ? -14.765 0.242 -0.947 1.00 86.56 105 TYR A CA 1
ATOM 848 C C . TYR A 1 105 ? -15.517 0.835 -2.134 1.00 86.56 105 TYR A C 1
ATOM 850 O O . TYR A 1 105 ? -14.969 0.897 -3.233 1.00 86.56 105 TYR A O 1
ATOM 858 N N . LYS A 1 106 ? -16.748 1.310 -1.930 1.00 86.31 106 LYS A N 1
ATOM 859 C CA . LYS A 1 106 ? -17.532 1.949 -2.987 1.00 86.31 106 LYS A CA 1
ATOM 860 C C . LYS A 1 106 ? -16.859 3.230 -3.478 1.00 86.31 106 LYS A C 1
ATOM 862 O O . LYS A 1 106 ? -16.663 3.382 -4.682 1.00 86.31 106 LYS A O 1
ATOM 867 N N . GLU A 1 107 ? -16.441 4.106 -2.568 1.00 84.12 107 GLU A N 1
ATOM 868 C CA . GLU A 1 107 ? -15.725 5.342 -2.898 1.00 84.12 107 GLU A CA 1
ATOM 869 C C . GLU A 1 107 ? -14.358 5.049 -3.535 1.00 84.12 107 GLU A C 1
ATOM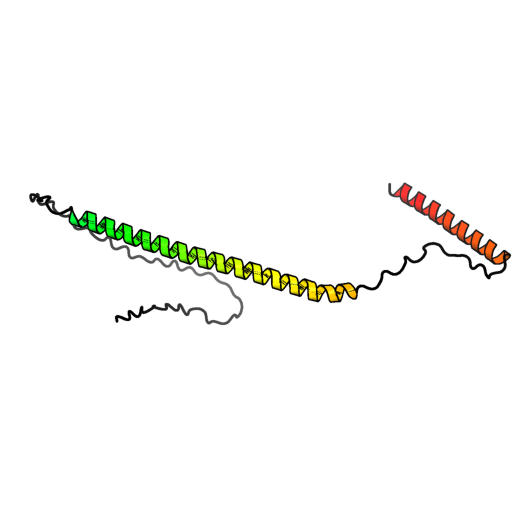 871 O O . GLU A 1 107 ? -14.056 5.564 -4.613 1.00 84.12 107 GLU A O 1
ATOM 876 N N . GLY A 1 108 ? -13.569 4.146 -2.944 1.00 80.62 108 GLY A N 1
ATOM 877 C CA . GLY A 1 108 ? -12.256 3.748 -3.456 1.00 80.62 108 GLY A CA 1
ATOM 878 C C . GLY A 1 108 ? -12.308 3.061 -4.824 1.00 80.62 108 GLY A C 1
ATOM 879 O O . GLY A 1 108 ? -11.426 3.280 -5.653 1.00 80.62 108 GLY A O 1
ATOM 880 N N . SER A 1 109 ? -13.359 2.286 -5.114 1.00 77.44 109 SER A N 1
ATOM 881 C CA . SER A 1 109 ? -13.509 1.594 -6.404 1.00 77.44 109 SER A CA 1
ATOM 882 C C . SER A 1 109 ? -13.600 2.559 -7.589 1.00 77.44 109 SER A C 1
ATOM 884 O O . SER A 1 109 ? -13.048 2.280 -8.655 1.00 77.44 109 SER A O 1
ATOM 886 N N . SER A 1 110 ? -14.216 3.730 -7.389 1.00 69.12 110 SER A N 1
ATOM 887 C CA . SER A 1 110 ? -14.292 4.770 -8.419 1.00 69.12 110 SER A CA 1
ATOM 888 C C . SER A 1 110 ? -12.907 5.323 -8.781 1.00 69.12 110 SER A C 1
ATOM 890 O O . SER A 1 110 ? -12.639 5.609 -9.946 1.00 69.12 110 SER A O 1
ATOM 892 N N . ILE A 1 111 ? -11.996 5.386 -7.805 1.00 68.88 111 ILE A N 1
ATOM 893 C CA . ILE A 1 111 ? -10.618 5.862 -7.975 1.00 68.88 111 ILE A CA 1
ATOM 894 C C . ILE A 1 111 ? -9.756 4.795 -8.663 1.00 68.88 111 ILE A C 1
ATOM 896 O O . ILE A 1 111 ? -8.925 5.124 -9.508 1.00 68.88 111 ILE A O 1
ATOM 900 N N . PHE A 1 112 ? -9.976 3.510 -8.365 1.00 63.25 112 PHE A N 1
ATOM 901 C CA . PHE A 1 112 ? -9.250 2.412 -9.014 1.00 63.25 112 PHE A CA 1
ATOM 902 C C . PHE A 1 112 ? -9.542 2.307 -10.516 1.00 63.25 112 PHE A C 1
ATOM 904 O O . PHE A 1 112 ? -8.637 1.992 -11.285 1.00 63.25 112 PHE A O 1
ATOM 911 N N . ALA A 1 113 ? -10.758 2.639 -10.960 1.00 62.97 113 ALA A N 1
ATOM 912 C CA . ALA A 1 113 ? -11.083 2.707 -12.388 1.00 62.97 113 ALA A CA 1
ATOM 913 C C . ALA A 1 113 ? -10.372 3.866 -13.124 1.00 62.97 113 ALA A C 1
ATOM 915 O O . ALA A 1 113 ? -10.237 3.831 -14.346 1.00 62.97 113 ALA A O 1
ATOM 916 N N . LEU A 1 114 ? -9.897 4.879 -12.388 1.00 61.84 114 LEU A N 1
ATOM 917 C CA . LEU A 1 114 ? -9.134 6.024 -12.900 1.00 61.84 114 LEU A CA 1
ATOM 918 C C . LEU A 1 114 ? -7.620 5.774 -12.962 1.00 61.84 114 LEU A C 1
ATOM 920 O O . LEU A 1 114 ? -6.893 6.610 -13.511 1.00 61.84 114 LEU A O 1
ATOM 924 N N . LEU A 1 115 ? -7.123 4.645 -12.440 1.00 69.69 115 LEU A N 1
ATOM 925 C CA . LEU A 1 115 ? -5.731 4.252 -12.646 1.00 69.69 115 LEU A CA 1
ATOM 926 C C . LEU A 1 115 ? -5.516 4.047 -14.146 1.00 69.69 115 LEU A C 1
ATOM 928 O O . LEU A 1 115 ? -6.087 3.149 -14.767 1.00 69.69 115 LEU A O 1
ATOM 932 N N . ARG A 1 116 ? -4.722 4.947 -14.736 1.00 68.00 116 ARG A N 1
ATOM 933 C CA . ARG A 1 116 ? -4.413 4.959 -16.166 1.00 68.00 116 ARG A CA 1
ATOM 934 C C . ARG A 1 116 ? -4.023 3.557 -16.618 1.00 68.00 116 ARG A C 1
ATOM 936 O O . ARG A 1 116 ? -3.156 2.930 -16.012 1.00 68.00 116 ARG A O 1
ATOM 943 N N . LYS A 1 117 ? -4.641 3.110 -17.714 1.00 72.81 117 LYS A N 1
ATOM 944 C CA . LYS A 1 117 ? -4.284 1.872 -18.410 1.00 72.81 117 LYS A CA 1
ATOM 945 C C . LYS A 1 117 ? -2.758 1.805 -18.528 1.00 72.81 117 LYS A C 1
ATOM 947 O O . LYS A 1 117 ? -2.133 2.778 -18.965 1.00 72.81 117 LYS A O 1
ATOM 952 N N . SER A 1 118 ? -2.166 0.697 -18.081 1.00 72.12 118 SER A N 1
ATOM 953 C CA . SER A 1 118 ? -0.720 0.497 -18.155 1.00 72.12 118 SER A CA 1
ATOM 954 C C . SER A 1 118 ? -0.281 0.697 -19.601 1.00 72.12 118 SER A C 1
ATOM 956 O O . SER A 1 118 ? -0.812 0.046 -20.504 1.00 72.12 118 SER A O 1
ATOM 958 N N . HIS A 1 119 ? 0.642 1.626 -19.825 1.00 73.56 119 HIS A N 1
ATOM 959 C CA . HIS A 1 119 ? 1.233 1.783 -21.145 1.00 73.56 119 HIS A CA 1
ATOM 960 C C . HIS A 1 119 ? 2.176 0.596 -21.366 1.00 73.56 119 HIS A C 1
ATOM 962 O O . HIS A 1 119 ? 2.802 0.151 -20.397 1.00 73.56 119 HIS A O 1
ATOM 968 N N . PRO A 1 120 ? 2.253 0.046 -22.590 1.00 74.06 120 PRO A N 1
ATOM 969 C CA . PRO A 1 120 ? 3.266 -0.953 -22.891 1.00 74.06 120 PRO A CA 1
ATOM 970 C C . PRO A 1 120 ? 4.638 -0.379 -22.528 1.00 74.06 120 PRO A C 1
ATOM 972 O O . PRO A 1 120 ? 4.870 0.825 -22.681 1.00 74.06 120 PRO A O 1
ATOM 975 N N . ALA A 1 121 ? 5.513 -1.228 -21.987 1.00 75.56 121 ALA A N 1
ATOM 976 C CA . ALA A 1 121 ? 6.885 -0.830 -21.716 1.00 75.56 121 ALA A CA 1
ATOM 977 C C . ALA A 1 121 ? 7.481 -0.247 -23.004 1.00 75.56 121 ALA A C 1
ATOM 979 O O . ALA A 1 121 ? 7.278 -0.801 -24.082 1.00 75.56 121 ALA A O 1
ATOM 980 N N . ILE A 1 122 ? 8.159 0.895 -22.888 1.00 75.88 122 ILE A N 1
ATOM 981 C CA . ILE A 1 122 ? 8.898 1.477 -24.007 1.00 75.88 122 ILE A CA 1
ATOM 982 C C . ILE A 1 122 ? 9.912 0.421 -24.445 1.00 75.88 122 ILE A C 1
ATOM 984 O O . ILE A 1 122 ? 10.687 -0.052 -23.607 1.00 75.88 122 ILE A O 1
ATOM 988 N N . ASP A 1 123 ? 9.873 0.034 -25.721 1.00 72.88 123 ASP A N 1
ATOM 989 C CA . ASP A 1 123 ? 10.833 -0.908 -26.286 1.00 72.88 123 ASP A CA 1
ATOM 990 C C . ASP A 1 123 ? 12.244 -0.394 -25.996 1.00 72.88 123 ASP A C 1
ATOM 992 O O . ASP A 1 123 ? 12.634 0.704 -26.397 1.00 72.88 123 ASP A O 1
ATOM 996 N N . GLN A 1 124 ? 13.001 -1.175 -25.228 1.00 70.69 124 GLN A N 1
ATOM 997 C CA . GLN A 1 124 ? 14.327 -0.770 -24.759 1.00 70.69 124 GLN A CA 1
ATOM 998 C C . GLN A 1 124 ? 15.379 -0.838 -25.868 1.00 70.69 124 GLN A C 1
ATOM 1000 O O . GLN A 1 124 ? 16.497 -0.354 -25.696 1.00 70.69 124 GLN A O 1
ATOM 1005 N N . THR A 1 125 ? 15.041 -1.456 -26.999 1.00 75.38 125 THR A N 1
ATOM 1006 C CA . THR A 1 125 ? 15.942 -1.612 -28.133 1.00 75.38 125 THR A CA 1
ATOM 1007 C C . THR A 1 125 ? 15.506 -0.675 -29.257 1.00 75.38 125 THR A C 1
ATOM 1009 O O . THR A 1 125 ? 14.358 -0.761 -29.697 1.00 75.38 125 THR A O 1
ATOM 1012 N N . PRO A 1 126 ? 16.396 0.203 -29.755 1.00 79.56 126 PRO A N 1
ATOM 1013 C CA . PRO A 1 126 ? 16.106 0.995 -30.941 1.00 79.56 126 PRO A CA 1
ATOM 1014 C C . PRO A 1 126 ? 15.807 0.062 -32.118 1.00 79.56 126 PRO A C 1
ATOM 1016 O O . PRO A 1 126 ? 16.507 -0.929 -32.315 1.00 79.56 126 PRO A O 1
ATOM 1019 N N . THR A 1 127 ? 14.788 0.365 -32.915 1.00 83.25 127 THR A N 1
ATOM 1020 C CA . THR A 1 127 ? 14.489 -0.377 -34.147 1.00 83.25 127 THR A CA 1
ATOM 1021 C C . THR A 1 127 ? 15.032 0.374 -35.356 1.00 83.25 127 THR A C 1
ATOM 1023 O O . THR A 1 127 ? 14.842 1.585 -35.455 1.00 83.25 127 THR A O 1
ATOM 1026 N N . ILE A 1 128 ? 15.652 -0.341 -36.296 1.00 86.06 128 ILE A N 1
ATOM 1027 C CA . ILE A 1 128 ? 16.081 0.227 -37.582 1.00 86.06 128 ILE A CA 1
ATOM 1028 C C . ILE A 1 128 ? 14.844 0.420 -38.465 1.00 86.06 128 ILE A C 1
ATOM 1030 O O . ILE A 1 128 ? 14.026 -0.495 -38.610 1.00 86.06 128 ILE A O 1
ATOM 1034 N N . ASP A 1 129 ? 14.698 1.607 -39.051 1.00 86.25 129 ASP A N 1
ATOM 1035 C CA . ASP A 1 129 ? 13.612 1.884 -39.988 1.00 86.25 129 ASP A CA 1
ATOM 1036 C C . ASP A 1 129 ? 13.894 1.206 -41.339 1.00 86.25 129 ASP A C 1
ATOM 1038 O O . ASP A 1 129 ? 14.878 1.480 -42.026 1.00 86.25 129 ASP A O 1
ATOM 1042 N N . LYS A 1 130 ? 12.994 0.290 -41.708 1.00 86.62 130 LYS A N 1
ATOM 1043 C CA . LYS A 1 130 ? 13.089 -0.551 -42.908 1.00 86.62 130 LYS A CA 1
ATOM 1044 C C . LYS A 1 130 ? 12.865 0.223 -44.207 1.00 86.62 130 LYS A C 1
ATOM 1046 O O . LYS A 1 130 ? 13.096 -0.332 -45.277 1.00 86.62 130 LYS A O 1
ATOM 1051 N N . ASN A 1 131 ? 12.391 1.466 -44.125 1.00 91.81 131 ASN A N 1
ATOM 1052 C CA . ASN A 1 131 ? 12.156 2.312 -45.293 1.00 91.81 131 ASN A CA 1
ATOM 1053 C C . ASN A 1 131 ? 13.420 3.051 -45.761 1.00 91.81 131 ASN A C 1
ATOM 1055 O O . ASN A 1 131 ? 13.393 3.689 -46.814 1.00 91.81 131 ASN A O 1
ATOM 1059 N N . LEU A 1 132 ? 14.521 2.990 -45.003 1.00 88.69 132 LEU A N 1
ATOM 1060 C CA . LEU A 1 132 ? 15.782 3.621 -45.391 1.00 88.69 132 LEU A CA 1
ATOM 1061 C C . LEU A 1 132 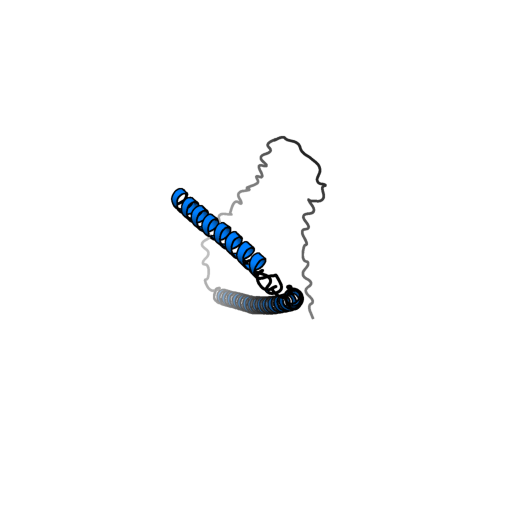? 16.517 2.830 -46.489 1.00 88.69 132 LEU A C 1
ATOM 1063 O O . LEU A 1 132 ? 16.336 1.620 -46.601 1.00 88.69 132 LEU A O 1
ATOM 1067 N N . PRO A 1 133 ? 17.407 3.468 -47.267 1.00 93.75 133 PRO A N 1
ATOM 1068 C CA . PRO A 1 133 ? 18.331 2.762 -48.155 1.00 93.75 133 PRO A CA 1
ATOM 1069 C C . PRO A 1 133 ? 19.207 1.736 -47.411 1.00 93.75 133 PRO A C 1
ATOM 1071 O O . PRO A 1 133 ? 19.692 2.019 -46.314 1.00 93.75 133 PRO A O 1
ATOM 1074 N N . ASN A 1 134 ? 19.474 0.577 -48.027 1.00 91.06 134 ASN A N 1
ATOM 1075 C CA . ASN A 1 134 ? 20.207 -0.538 -47.398 1.00 91.06 134 ASN A CA 1
ATOM 1076 C C . ASN A 1 134 ? 21.561 -0.127 -46.794 1.00 91.06 134 ASN A C 1
ATOM 1078 O O . ASN A 1 134 ? 21.862 -0.501 -45.668 1.00 91.06 134 ASN A O 1
ATOM 1082 N N . GLU A 1 135 ? 22.339 0.707 -47.486 1.00 91.94 135 GLU A N 1
ATOM 1083 C CA . GLU A 1 135 ? 23.640 1.191 -46.993 1.00 91.94 135 GLU A CA 1
ATOM 1084 C C . GLU A 1 135 ? 23.507 1.965 -45.669 1.00 91.94 135 GLU A C 1
ATOM 1086 O O . GLU A 1 135 ? 24.297 1.801 -44.739 1.00 91.94 135 GLU A O 1
ATOM 1091 N N . THR A 1 136 ? 22.451 2.772 -45.539 1.00 90.56 136 THR A N 1
ATOM 1092 C CA . THR A 1 136 ? 22.180 3.518 -44.303 1.00 90.56 136 THR A CA 1
ATOM 1093 C C . THR A 1 136 ? 21.636 2.629 -43.184 1.00 90.56 136 THR A C 1
ATOM 1095 O O . THR A 1 136 ? 21.915 2.902 -42.017 1.00 90.56 136 THR A O 1
ATOM 1098 N N . GLN A 1 137 ? 20.920 1.548 -43.519 1.00 90.44 137 GLN A N 1
ATOM 1099 C CA . GLN A 1 137 ? 20.494 0.542 -42.541 1.00 90.44 137 GLN A CA 1
ATOM 1100 C C . GLN A 1 137 ? 21.701 -0.220 -41.981 1.00 90.44 137 GLN A C 1
ATOM 1102 O O . GLN A 1 137 ? 21.822 -0.356 -40.766 1.00 90.44 137 GLN A O 1
ATOM 1107 N N . GLU A 1 138 ? 22.627 -0.647 -42.844 1.00 91.69 138 GLU A N 1
ATOM 1108 C CA . GLU A 1 138 ? 23.850 -1.347 -42.436 1.00 91.69 138 GLU A CA 1
ATOM 1109 C C . GLU A 1 138 ? 24.735 -0.473 -41.539 1.00 91.69 138 GLU A C 1
ATOM 1111 O O . GLU A 1 138 ? 25.238 -0.940 -40.516 1.00 91.69 138 GLU A O 1
ATOM 1116 N N . LEU A 1 139 ? 24.882 0.816 -41.863 1.00 91.50 139 LEU A N 1
ATOM 1117 C CA . LEU A 1 139 ? 25.639 1.758 -41.035 1.00 91.50 139 LEU A CA 1
ATOM 1118 C C . LEU A 1 139 ? 24.990 1.940 -39.653 1.00 91.50 139 LEU A C 1
ATOM 1120 O O . LEU A 1 139 ? 25.685 1.912 -38.632 1.00 91.50 139 LEU A O 1
ATOM 1124 N N . GLN A 1 140 ? 23.660 2.080 -39.596 1.00 90.12 140 GLN A N 1
ATOM 1125 C CA . GLN A 1 140 ? 22.927 2.140 -38.327 1.00 90.12 140 GLN A CA 1
ATOM 1126 C C . GLN A 1 140 ? 23.089 0.850 -37.520 1.00 90.12 140 GLN A C 1
ATOM 1128 O O . GLN A 1 140 ? 23.346 0.914 -36.318 1.00 90.12 140 GLN A O 1
ATOM 1133 N N . GLU A 1 141 ? 23.013 -0.311 -38.169 1.00 90.69 141 GLU A N 1
ATOM 1134 C CA . GLU A 1 141 ? 23.198 -1.603 -37.516 1.00 90.69 141 GLU A CA 1
ATOM 1135 C C . GLU A 1 141 ? 24.607 -1.749 -36.929 1.00 90.69 141 GLU A C 1
ATOM 1137 O O . GLU A 1 141 ? 24.761 -2.155 -35.775 1.00 90.69 141 GLU A O 1
ATOM 1142 N N . GLN A 1 142 ? 25.644 -1.382 -37.683 1.00 92.62 142 GLN A N 1
ATOM 1143 C CA . GLN A 1 142 ? 27.028 -1.417 -37.206 1.00 92.62 142 GLN A CA 1
ATOM 1144 C C . GLN A 1 142 ? 27.237 -0.495 -36.002 1.00 92.62 142 GLN A C 1
ATOM 1146 O O . GLN A 1 142 ? 27.865 -0.894 -35.017 1.00 92.62 142 GLN A O 1
ATOM 1151 N N . ASN A 1 143 ? 26.673 0.713 -36.049 1.00 92.25 143 ASN A N 1
ATOM 1152 C CA . ASN A 1 143 ? 26.733 1.658 -34.939 1.00 92.25 143 ASN A CA 1
ATOM 1153 C C . ASN A 1 143 ? 26.028 1.092 -33.694 1.00 92.25 143 ASN A C 1
ATOM 1155 O O . ASN A 1 143 ? 26.616 1.032 -32.612 1.00 92.25 143 ASN A O 1
ATOM 1159 N N . MET A 1 144 ? 24.812 0.566 -33.858 1.00 90.69 144 MET A N 1
ATOM 1160 C CA . MET A 1 144 ? 24.068 -0.071 -32.771 1.00 90.69 144 MET A CA 1
ATOM 1161 C C . MET A 1 144 ? 24.821 -1.260 -32.168 1.00 90.69 144 MET A C 1
ATOM 1163 O O . MET A 1 144 ? 24.907 -1.374 -30.945 1.00 90.69 144 MET A O 1
ATOM 1167 N N . ARG A 1 145 ? 25.412 -2.126 -33.001 1.00 91.25 145 ARG A N 1
ATOM 1168 C CA . ARG A 1 145 ? 26.246 -3.250 -32.547 1.00 91.25 145 ARG A CA 1
ATOM 1169 C C . ARG A 1 145 ? 27.420 -2.761 -31.705 1.00 91.25 145 ARG A C 1
ATOM 1171 O O . ARG A 1 145 ? 27.671 -3.323 -30.640 1.00 91.25 145 ARG A O 1
ATOM 1178 N N . HIS A 1 146 ? 28.106 -1.708 -32.145 1.00 93.94 146 HIS A N 1
ATOM 1179 C CA . HIS A 1 146 ? 29.225 -1.128 -31.405 1.00 93.94 146 HIS A CA 1
ATOM 1180 C C . HIS A 1 146 ? 28.794 -0.598 -30.031 1.00 93.94 146 HIS A C 1
ATOM 1182 O O . HIS A 1 146 ? 29.425 -0.920 -29.023 1.00 93.94 146 HIS A O 1
ATOM 1188 N N . ILE A 1 147 ? 27.689 0.153 -29.975 1.00 91.69 147 ILE A N 1
ATOM 1189 C CA . ILE A 1 147 ? 27.131 0.667 -28.718 1.00 91.69 147 ILE A CA 1
ATOM 1190 C C . ILE A 1 147 ? 26.792 -0.489 -27.778 1.00 91.69 147 ILE A C 1
ATOM 1192 O O . ILE A 1 147 ? 27.237 -0.483 -26.632 1.00 91.69 147 ILE A O 1
ATOM 1196 N N . MET A 1 148 ? 26.067 -1.504 -28.261 1.00 89.81 148 MET A N 1
ATOM 1197 C CA . MET A 1 148 ? 25.671 -2.637 -27.425 1.00 89.81 148 MET A CA 1
ATOM 1198 C C . MET A 1 148 ? 26.883 -3.366 -26.848 1.00 89.81 148 MET A C 1
ATOM 1200 O O . MET A 1 148 ? 26.936 -3.579 -25.639 1.00 89.81 148 MET A O 1
ATOM 1204 N N . VAL A 1 149 ? 27.877 -3.707 -27.675 1.00 94.00 149 VAL A N 1
ATOM 1205 C CA . VAL A 1 149 ? 29.101 -4.383 -27.209 1.00 94.00 149 VAL A CA 1
ATOM 1206 C C . VAL A 1 149 ? 29.809 -3.555 -26.137 1.00 94.00 149 VAL A C 1
ATOM 1208 O O . VAL A 1 149 ? 30.182 -4.091 -25.094 1.00 94.00 149 VAL A O 1
ATOM 1211 N N . ASN A 1 150 ? 29.943 -2.245 -26.343 1.00 94.56 150 ASN A N 1
ATOM 1212 C CA . ASN A 1 150 ? 30.570 -1.362 -25.361 1.00 94.56 150 ASN A CA 1
ATOM 1213 C C . ASN A 1 150 ? 29.780 -1.288 -24.050 1.00 94.56 150 ASN A C 1
ATOM 1215 O O . ASN A 1 150 ? 30.383 -1.290 -22.975 1.00 94.56 150 ASN A O 1
ATOM 1219 N N . THR A 1 151 ? 28.448 -1.245 -24.112 1.00 90.50 151 THR A N 1
ATOM 1220 C CA . THR A 1 151 ? 27.590 -1.302 -22.923 1.00 90.50 151 THR A CA 1
ATOM 1221 C C . THR A 1 151 ? 27.781 -2.618 -22.171 1.00 90.50 151 THR A C 1
ATOM 1223 O O . THR A 1 151 ? 27.984 -2.585 -20.959 1.00 90.50 151 THR A O 1
ATOM 1226 N N . TYR A 1 152 ? 27.808 -3.761 -22.865 1.00 91.75 152 TYR A N 1
ATOM 1227 C CA . TYR A 1 152 ? 28.070 -5.063 -22.240 1.00 91.75 152 TYR A CA 1
ATOM 1228 C C . TYR A 1 152 ? 29.434 -5.102 -21.546 1.00 91.75 152 TYR A C 1
ATOM 1230 O O . TYR A 1 152 ? 29.510 -5.464 -20.374 1.00 91.75 152 TYR A O 1
ATOM 1238 N N . LEU A 1 153 ? 30.494 -4.662 -22.228 1.00 94.44 153 LEU A N 1
ATOM 1239 C CA . LEU A 1 153 ? 31.841 -4.599 -21.653 1.00 94.44 153 LEU A CA 1
ATOM 1240 C C . LEU A 1 153 ? 31.921 -3.651 -20.449 1.00 94.44 153 LEU A C 1
ATOM 1242 O O . LEU A 1 153 ? 32.660 -3.911 -19.503 1.00 94.44 153 LEU A O 1
ATOM 1246 N N . SER A 1 154 ? 31.186 -2.539 -20.478 1.00 92.50 154 SER A N 1
ATOM 1247 C CA . SER A 1 154 ? 31.174 -1.567 -19.379 1.00 92.50 154 SER A CA 1
ATOM 1248 C C . SER A 1 154 ? 30.425 -2.106 -18.162 1.00 92.50 154 SER A C 1
ATOM 1250 O O . SER A 1 154 ? 30.887 -1.931 -17.037 1.00 92.50 154 SER A O 1
ATOM 1252 N N . ASN A 1 155 ? 29.310 -2.803 -18.387 1.00 91.25 155 ASN A N 1
ATOM 1253 C CA . ASN A 1 155 ? 28.544 -3.454 -17.329 1.00 91.25 155 ASN A CA 1
ATOM 1254 C C . ASN A 1 155 ? 29.343 -4.595 -16.691 1.00 91.25 155 ASN A C 1
ATOM 1256 O O . ASN A 1 155 ? 29.390 -4.687 -15.470 1.00 91.25 155 ASN A O 1
ATOM 1260 N N . ASP A 1 156 ? 30.019 -5.420 -17.492 1.00 92.19 156 ASP A N 1
ATOM 1261 C CA . ASP A 1 156 ? 30.882 -6.493 -16.984 1.00 92.19 156 ASP A CA 1
ATOM 1262 C C . ASP A 1 156 ? 32.011 -5.936 -16.102 1.00 92.19 156 ASP A C 1
ATOM 1264 O O . ASP A 1 156 ? 32.189 -6.366 -14.964 1.00 92.19 156 ASP A O 1
ATOM 1268 N N . LYS A 1 157 ? 32.693 -4.872 -16.554 1.00 89.50 157 LYS A N 1
ATOM 1269 C CA . LYS A 1 157 ? 33.675 -4.146 -15.730 1.00 89.50 157 LYS A CA 1
ATOM 1270 C C . LYS A 1 157 ? 33.069 -3.601 -14.437 1.00 89.50 157 LYS A C 1
ATOM 1272 O O . LYS A 1 157 ? 33.702 -3.683 -13.390 1.00 89.50 157 LYS A O 1
ATOM 1277 N N . TYR A 1 158 ? 31.866 -3.032 -14.494 1.00 90.94 158 TYR A N 1
ATOM 1278 C CA . TYR A 1 158 ? 31.183 -2.518 -13.308 1.00 90.94 158 TYR A CA 1
ATOM 1279 C C . TYR A 1 158 ? 30.920 -3.630 -12.284 1.00 90.94 158 TYR A C 1
ATOM 1281 O O . TYR A 1 158 ? 31.223 -3.455 -11.104 1.00 90.94 158 TYR A O 1
ATOM 1289 N N . TYR A 1 159 ? 30.426 -4.788 -12.727 1.00 89.75 159 TYR A N 1
ATOM 1290 C CA . TYR A 1 159 ? 30.196 -5.930 -11.843 1.00 89.75 159 TYR A CA 1
ATOM 1291 C C . TYR A 1 159 ? 31.497 -6.504 -11.284 1.00 89.75 159 TYR A C 1
ATOM 1293 O O . TYR A 1 159 ? 31.546 -6.812 -10.103 1.00 89.75 159 TYR A O 1
ATOM 1301 N N . GLN A 1 160 ? 32.573 -6.559 -12.071 1.00 88.06 160 GLN A N 1
ATOM 1302 C CA . GLN A 1 160 ? 33.887 -6.988 -11.575 1.00 88.06 160 GLN A CA 1
ATOM 1303 C C . GLN A 1 160 ? 34.461 -6.065 -10.489 1.00 88.06 160 GLN A C 1
ATOM 1305 O O . GLN A 1 160 ? 35.219 -6.524 -9.643 1.00 88.06 160 GLN A O 1
ATOM 1310 N N . ILE A 1 161 ? 34.139 -4.768 -10.517 1.00 86.06 161 ILE A N 1
ATOM 1311 C CA . ILE A 1 161 ? 34.606 -3.795 -9.515 1.00 86.06 161 ILE A CA 1
ATOM 1312 C C . ILE A 1 161 ? 33.728 -3.809 -8.253 1.00 86.06 161 ILE A C 1
ATOM 1314 O O . ILE A 1 161 ? 34.202 -3.459 -7.173 1.00 86.06 161 ILE A O 1
ATOM 1318 N N . THR A 1 162 ? 32.442 -4.141 -8.390 1.00 86.62 162 THR A N 1
ATOM 1319 C CA . THR A 1 162 ? 31.445 -4.005 -7.313 1.00 86.62 162 THR A CA 1
ATOM 1320 C C . THR A 1 162 ? 31.065 -5.315 -6.618 1.00 86.62 162 THR A C 1
ATOM 1322 O O . THR A 1 162 ? 30.466 -5.245 -5.544 1.00 86.62 162 THR A O 1
ATOM 1325 N N . ALA A 1 163 ? 31.393 -6.472 -7.204 1.00 61.78 163 ALA A N 1
ATOM 1326 C CA . ALA A 1 163 ? 31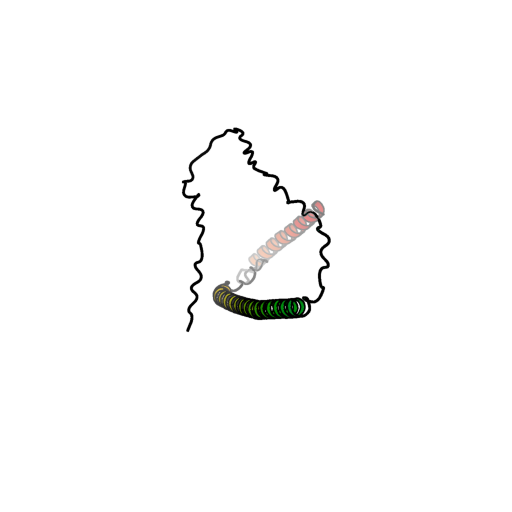.223 -7.806 -6.615 1.00 61.78 163 ALA A CA 1
ATOM 1327 C C . ALA A 1 163 ? 32.407 -8.201 -5.721 1.00 61.78 163 ALA A C 1
ATOM 1329 O O . ALA A 1 163 ? 32.145 -8.867 -4.693 1.00 61.78 163 ALA A O 1
#

Foldseek 3Di:
DDDDDDDDPDDDPPPDDDDDDDDDDDDDDDDPDDDDDDPDDDPPPDPPPDPPPPPDDPVVVVVVVVVVVVVVVVVVVVCVVVVVVVVVVVVVVVVVVVVVVVVVCVVVVVVVVVPPDDDPPDPPQDDQDPPDDPVVSVVVVVVSVVVVVVVVVVVVVVVVVVD